Protein AF-A0A7L3ZBW4-F1 (afdb_monomer_lite)

Secondary structure (DSSP, 8-state):
-TTEEEEEEEES-GGGHHHHHHHHHHH--SSPPEEEEEE----TT--EEEEEEE------SS------EEEE---S--SSSPPPSSS-BSEEEETTEEEE-----B-TTT-PBPSSHHHHHHHHHHHHHHHHHHHH-TT--GGG--------SSGGGHHHHHHHHHHHHHHHT--

Structure (mmCIF, N/CA/C/O backbone):
data_AF-A0A7L3ZBW4-F1
#
_entry.id   AF-A0A7L3ZBW4-F1
#
loop_
_atom_site.group_PDB
_atom_site.id
_atom_site.type_symbol
_atom_site.label_atom_id
_atom_site.label_alt_id
_atom_site.label_comp_id
_atom_site.label_asym_id
_atom_site.label_entity_id
_atom_site.label_seq_id
_atom_site.pdbx_PDB_ins_code
_atom_site.Cartn_x
_atom_site.Cartn_y
_atom_site.Cartn_z
_atom_site.occupancy
_atom_site.B_iso_or_equiv
_atom_site.auth_seq_id
_atom_site.auth_comp_id
_atom_site.auth_asym_id
_atom_site.auth_atom_id
_atom_site.pdbx_PDB_model_num
ATOM 1 N N . LEU A 1 1 ? -21.618 0.910 3.150 1.00 76.19 1 LEU A N 1
ATOM 2 C CA . LEU A 1 1 ? -20.148 0.947 2.962 1.00 76.19 1 LEU A CA 1
ATOM 3 C C . LEU A 1 1 ? -19.359 1.406 4.202 1.00 76.19 1 LEU A C 1
ATOM 5 O O . LEU A 1 1 ? -18.152 1.221 4.219 1.00 76.19 1 LEU A O 1
ATOM 9 N N . LYS A 1 2 ? -19.997 1.932 5.264 1.00 81.94 2 LYS A N 1
ATOM 10 C CA . LYS A 1 2 ? -19.304 2.454 6.467 1.00 81.94 2 LYS A CA 1
ATOM 11 C C . LYS A 1 2 ? -18.463 1.421 7.232 1.00 81.94 2 LYS A C 1
ATOM 13 O O . LYS A 1 2 ? -17.442 1.773 7.822 1.00 81.94 2 LYS A O 1
ATOM 18 N N . ASP A 1 3 ? -18.886 0.162 7.170 1.00 89.19 3 ASP A N 1
ATOM 19 C CA . ASP A 1 3 ? -18.230 -0.977 7.818 1.00 89.19 3 ASP A CA 1
ATOM 20 C C . ASP A 1 3 ? -16.993 -1.476 7.055 1.00 89.19 3 ASP A C 1
ATOM 22 O O . ASP A 1 3 ? -16.283 -2.345 7.547 1.00 89.19 3 ASP A O 1
ATOM 26 N N . ILE A 1 4 ? -16.716 -0.960 5.852 1.00 93.00 4 ILE A N 1
ATOM 27 C CA . ILE A 1 4 ? -15.522 -1.341 5.093 1.00 93.00 4 ILE A CA 1
ATOM 28 C C . ILE A 1 4 ? -14.302 -0.649 5.708 1.00 93.00 4 ILE A C 1
ATOM 30 O O . ILE A 1 4 ? -14.324 0.557 5.981 1.00 93.00 4 ILE A O 1
ATOM 34 N N . ILE A 1 5 ? -13.240 -1.425 5.930 1.00 94.38 5 ILE A N 1
ATOM 35 C CA . ILE A 1 5 ? -12.013 -0.979 6.614 1.00 94.38 5 ILE A CA 1
ATOM 36 C C . ILE A 1 5 ? -10.782 -1.043 5.710 1.00 94.38 5 ILE A C 1
ATOM 38 O O . ILE A 1 5 ? -9.890 -0.211 5.844 1.00 94.38 5 ILE A O 1
ATOM 42 N N . LEU A 1 6 ? -10.747 -1.983 4.763 1.00 96.19 6 LEU A N 1
ATOM 43 C CA . LEU A 1 6 ? -9.670 -2.140 3.792 1.00 96.19 6 LEU A CA 1
ATOM 44 C C . LEU A 1 6 ? -10.263 -2.527 2.441 1.00 96.19 6 LEU A C 1
ATOM 46 O O . LEU A 1 6 ? -11.165 -3.360 2.382 1.00 96.19 6 LEU A O 1
ATOM 50 N N . VAL A 1 7 ? -9.746 -1.938 1.371 1.00 97.00 7 VAL A N 1
ATOM 51 C CA . VAL A 1 7 ? -10.110 -2.252 -0.011 1.00 97.00 7 VAL A CA 1
ATOM 52 C C . VAL A 1 7 ? -8.840 -2.463 -0.823 1.00 97.00 7 VAL A C 1
ATOM 54 O O . VAL A 1 7 ? -7.957 -1.601 -0.811 1.00 97.00 7 VAL A O 1
ATOM 57 N N . HIS A 1 8 ? -8.766 -3.561 -1.572 1.00 97.19 8 HIS A N 1
ATOM 58 C CA . HIS A 1 8 ? -7.769 -3.726 -2.624 1.00 97.19 8 HIS A CA 1
ATOM 59 C C . HIS A 1 8 ? -8.423 -3.504 -3.982 1.00 97.19 8 HIS A C 1
ATOM 61 O O . HIS A 1 8 ? -9.409 -4.150 -4.329 1.00 97.19 8 HIS A O 1
ATOM 67 N N . LEU A 1 9 ? -7.864 -2.571 -4.747 1.00 96.88 9 LEU A N 1
ATOM 68 C CA . LEU A 1 9 ? -8.237 -2.279 -6.121 1.00 96.88 9 LEU A CA 1
ATOM 69 C C . LEU A 1 9 ? -7.140 -2.794 -7.042 1.00 96.88 9 LEU A C 1
ATOM 71 O O . LEU A 1 9 ? -6.014 -2.289 -7.021 1.00 96.88 9 LEU A O 1
ATOM 75 N N . TYR A 1 10 ? -7.490 -3.767 -7.870 1.00 97.19 10 TYR A N 1
ATOM 76 C CA . TYR A 1 10 ? -6.628 -4.306 -8.907 1.00 97.19 10 TYR A CA 1
ATOM 77 C C . TYR A 1 10 ? -7.146 -3.843 -10.259 1.00 97.19 10 TYR A C 1
ATOM 79 O O . TYR A 1 10 ? -8.296 -4.100 -10.610 1.00 97.19 10 TYR A O 1
ATOM 87 N N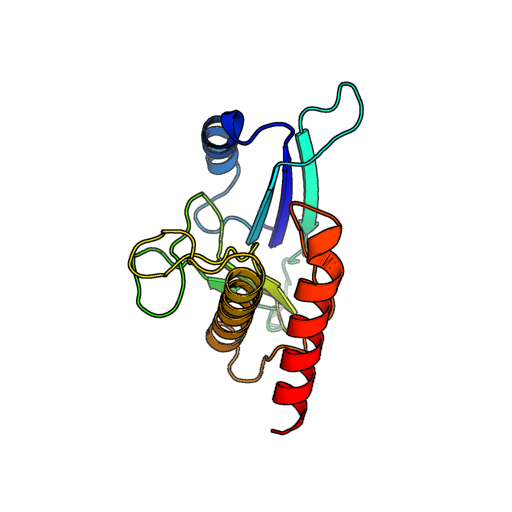 . MET A 1 11 ? -6.309 -3.161 -11.030 1.00 96.19 11 MET A N 1
ATOM 88 C CA . MET A 1 11 ? -6.688 -2.645 -12.345 1.00 96.19 11 MET A CA 1
ATOM 89 C C . MET A 1 11 ? -5.701 -3.076 -13.415 1.00 96.19 11 MET A C 1
ATOM 91 O O . MET A 1 11 ? -4.522 -3.292 -13.144 1.00 96.19 11 MET A O 1
ATOM 95 N N . LYS A 1 12 ? -6.188 -3.178 -14.649 1.00 95.38 12 LYS A N 1
ATOM 96 C CA . LYS A 1 12 ? -5.346 -3.515 -15.797 1.00 95.38 12 LYS A CA 1
ATOM 97 C C . LYS A 1 12 ? -4.452 -2.352 -16.238 1.00 95.38 12 LYS A C 1
ATOM 99 O O . LYS A 1 12 ? -3.407 -2.594 -16.832 1.00 95.38 12 LYS A O 1
ATOM 104 N N . SER A 1 13 ? -4.857 -1.104 -15.975 1.00 95.62 13 SER A N 1
ATOM 105 C CA . SER A 1 13 ? -4.060 0.083 -16.293 1.00 95.62 13 SER A CA 1
ATOM 106 C C . SER A 1 13 ? -4.264 1.231 -15.298 1.00 95.62 13 SER A C 1
ATOM 108 O O . SER A 1 13 ? -5.388 1.665 -15.065 1.00 95.62 13 SER A O 1
ATOM 110 N N . MET A 1 14 ? -3.171 1.814 -14.800 1.00 94.44 14 MET A N 1
ATOM 111 C CA . MET A 1 14 ? -3.138 3.044 -13.998 1.00 94.44 14 MET A CA 1
ATOM 112 C C . MET A 1 14 ? -3.625 4.270 -14.774 1.00 94.44 14 MET A C 1
ATOM 114 O O . MET A 1 14 ? -3.851 5.317 -14.170 1.00 94.44 14 MET A O 1
ATOM 118 N N . LYS A 1 15 ? -3.821 4.176 -16.096 1.00 95.88 15 LYS A N 1
ATOM 119 C CA . LYS A 1 15 ? -4.476 5.238 -16.876 1.00 95.88 15 LYS A CA 1
ATOM 120 C C . LYS A 1 15 ? -5.893 5.517 -16.372 1.00 95.88 15 LYS A C 1
ATOM 122 O O . LYS A 1 15 ? -6.331 6.664 -16.401 1.00 95.88 15 LYS A O 1
ATOM 127 N N . ASP A 1 16 ? -6.558 4.497 -15.834 1.00 95.06 16 ASP A N 1
ATOM 128 C CA . ASP A 1 16 ? -7.920 4.600 -15.314 1.00 95.06 16 ASP A CA 1
ATOM 129 C C . ASP A 1 16 ? -7.965 5.111 -13.864 1.00 95.06 16 ASP A C 1
ATOM 131 O O . ASP A 1 16 ? -9.045 5.354 -13.328 1.00 95.06 16 ASP A O 1
ATOM 135 N N . PHE A 1 17 ? -6.811 5.341 -13.220 1.00 94.12 17 PHE A N 1
ATOM 136 C CA . PHE A 1 17 ? -6.714 5.724 -11.806 1.00 94.12 17 PHE A CA 1
ATOM 137 C C . PHE A 1 17 ? -7.565 6.951 -11.452 1.00 94.12 17 PHE A C 1
ATOM 139 O O . PHE A 1 17 ? -8.276 6.952 -10.447 1.00 94.12 17 PHE A O 1
ATOM 146 N N . ASN A 1 18 ? -7.530 7.990 -12.291 1.00 95.12 18 ASN A N 1
ATOM 147 C CA . ASN A 1 18 ? -8.288 9.220 -12.047 1.00 95.12 18 ASN A CA 1
ATOM 148 C C . ASN A 1 18 ? -9.801 9.010 -12.197 1.00 95.12 18 ASN A C 1
ATOM 150 O O . ASN A 1 18 ? -10.567 9.545 -11.399 1.00 95.12 18 ASN A O 1
ATOM 154 N N . VAL A 1 19 ? -10.220 8.207 -13.180 1.00 95.50 19 VAL A N 1
ATOM 155 C CA . VAL A 1 19 ? -11.635 7.875 -13.418 1.00 95.50 19 VAL A CA 1
ATOM 156 C C . VAL A 1 19 ? -12.173 6.997 -12.289 1.00 95.50 19 VAL A C 1
ATOM 158 O O . VAL A 1 19 ? -13.267 7.220 -11.784 1.00 95.50 19 VAL A O 1
ATOM 161 N N . ILE A 1 20 ? -11.381 6.031 -11.826 1.00 94.25 20 ILE A N 1
ATOM 162 C CA . ILE A 1 20 ? -11.753 5.189 -10.688 1.00 94.25 20 ILE A CA 1
ATOM 163 C C . ILE A 1 20 ? -11.877 6.043 -9.426 1.00 94.25 20 ILE A C 1
ATOM 165 O O . ILE A 1 20 ? -12.847 5.895 -8.692 1.00 94.25 20 ILE A O 1
ATOM 169 N N . ASN A 1 21 ? -10.948 6.971 -9.178 1.00 94.25 21 ASN A N 1
ATOM 170 C CA . ASN A 1 21 ? -11.019 7.853 -8.012 1.00 94.25 21 ASN A CA 1
ATOM 171 C C . ASN A 1 21 ? -12.245 8.778 -8.032 1.00 94.25 21 ASN A C 1
ATOM 173 O O . ASN A 1 21 ? -12.796 9.042 -6.962 1.00 94.25 21 ASN A O 1
ATOM 177 N N . SER A 1 22 ? -12.673 9.263 -9.205 1.00 94.62 22 SER A N 1
ATOM 178 C CA . SER A 1 22 ? -13.841 10.148 -9.302 1.00 94.62 22 SER A CA 1
ATOM 179 C C . SER A 1 22 ? -15.151 9.433 -8.983 1.00 94.62 22 SER A C 1
ATOM 181 O O . SER A 1 22 ? -16.039 10.050 -8.408 1.00 94.62 22 SER A O 1
ATOM 183 N N . VAL A 1 23 ? -15.255 8.139 -9.294 1.00 93.75 23 VAL A N 1
ATOM 184 C CA . VAL A 1 23 ? -16.386 7.298 -8.869 1.00 93.75 23 VAL A CA 1
ATOM 185 C C . VAL A 1 23 ? -16.219 6.875 -7.411 1.00 93.75 23 VAL A C 1
ATOM 187 O O . VAL A 1 23 ? -17.151 6.930 -6.626 1.00 93.75 23 VAL A O 1
ATOM 190 N N . TYR A 1 24 ? -15.011 6.502 -6.996 1.00 93.12 24 TYR A N 1
ATOM 191 C CA . TYR A 1 24 ? -14.763 6.011 -5.642 1.00 93.12 24 TYR A CA 1
ATOM 192 C C . TYR A 1 24 ? -15.163 7.026 -4.563 1.00 93.12 24 TYR A C 1
ATOM 194 O O . TYR A 1 24 ? -15.730 6.654 -3.540 1.00 93.12 24 TYR A O 1
ATOM 202 N N . VAL A 1 25 ? -14.897 8.317 -4.784 1.00 92.00 25 VAL A N 1
ATOM 203 C CA . VAL A 1 25 ? -15.235 9.371 -3.814 1.00 92.00 25 VAL A CA 1
ATOM 204 C C . VAL A 1 25 ? -16.745 9.606 -3.671 1.00 92.00 25 VAL A C 1
ATOM 206 O O . VAL A 1 25 ? -17.160 10.171 -2.666 1.00 92.00 25 VAL A O 1
ATOM 209 N N . THR A 1 26 ? -17.583 9.167 -4.620 1.00 93.31 26 THR A N 1
ATOM 210 C CA . THR A 1 26 ? -19.049 9.298 -4.488 1.00 93.31 26 THR A CA 1
ATOM 211 C C . THR A 1 26 ? -19.648 8.260 -3.548 1.00 93.31 26 THR A C 1
ATOM 213 O O . THR A 1 26 ? -20.745 8.460 -3.033 1.00 93.31 26 THR A O 1
ATOM 216 N N . GLU A 1 27 ? -18.926 7.166 -3.304 1.00 90.81 27 GLU A N 1
ATOM 217 C CA . GLU A 1 27 ? -19.402 6.022 -2.523 1.00 90.81 27 GLU A CA 1
ATOM 218 C C . GLU A 1 27 ? -19.049 6.110 -1.030 1.00 90.81 27 GLU A C 1
ATOM 220 O O . GLU A 1 27 ? -19.700 5.485 -0.187 1.00 90.81 27 GLU A O 1
ATOM 225 N N . PHE A 1 28 ? -18.012 6.877 -0.683 1.00 89.25 28 PHE A N 1
ATOM 226 C CA . PHE A 1 28 ? -17.502 6.992 0.683 1.00 89.25 28 PHE A CA 1
ATOM 227 C C . PHE A 1 28 ? -17.647 8.412 1.230 1.00 89.25 28 PHE A C 1
ATOM 229 O O . PHE A 1 28 ? -17.618 9.394 0.495 1.00 89.25 28 PHE A O 1
ATOM 236 N N . ASP A 1 29 ? -17.810 8.509 2.548 1.00 85.31 29 ASP A N 1
ATOM 237 C CA . ASP A 1 29 ? -17.855 9.783 3.260 1.00 85.31 29 ASP A CA 1
ATOM 238 C C . ASP A 1 29 ? -16.433 10.317 3.542 1.00 85.31 29 ASP A C 1
ATOM 240 O O . ASP A 1 29 ? -15.460 9.949 2.883 1.00 85.31 29 ASP A O 1
ATOM 244 N N . LEU A 1 30 ? -16.303 11.204 4.532 1.00 85.25 30 LEU A N 1
ATOM 245 C CA . LEU A 1 30 ? -15.025 11.786 4.960 1.00 85.25 30 LEU A CA 1
ATOM 246 C C . LEU A 1 30 ? -14.018 10.747 5.493 1.00 85.25 30 LEU A C 1
ATOM 248 O O . LEU A 1 30 ? -12.842 11.076 5.657 1.00 85.25 30 LEU A O 1
ATOM 252 N N . CYS A 1 31 ? -14.460 9.516 5.766 1.00 89.56 31 CYS A N 1
ATOM 253 C CA . CYS A 1 31 ? -13.663 8.436 6.339 1.00 89.56 31 CYS A CA 1
ATOM 254 C C . CYS A 1 31 ? -13.685 7.185 5.434 1.00 89.56 31 CYS A C 1
ATOM 256 O O . CYS A 1 31 ? -14.189 6.131 5.853 1.00 89.56 31 CYS A O 1
ATOM 258 N N . PRO A 1 32 ? -13.145 7.272 4.198 1.00 94.38 32 PRO A N 1
ATOM 259 C CA . PRO A 1 32 ? -13.044 6.125 3.296 1.00 94.38 32 PRO A CA 1
ATOM 260 C C . PRO A 1 32 ? -12.188 5.008 3.915 1.00 94.38 32 PRO A C 1
ATOM 262 O O . PRO A 1 32 ? -11.424 5.254 4.840 1.00 94.38 32 PRO A O 1
ATOM 265 N N . PRO A 1 33 ? -12.271 3.759 3.434 1.00 95.44 33 PRO A N 1
ATOM 266 C CA . PRO A 1 33 ? -11.445 2.684 3.963 1.00 95.44 33 PRO A CA 1
ATOM 267 C C . PRO A 1 33 ? -9.955 2.906 3.667 1.00 95.44 33 PRO A C 1
ATOM 269 O O . PRO A 1 33 ? -9.578 3.670 2.766 1.00 95.44 33 PRO A O 1
ATOM 272 N N . ALA A 1 34 ? -9.096 2.179 4.389 1.00 96.75 34 ALA A N 1
ATOM 273 C CA . ALA A 1 34 ? -7.721 2.004 3.954 1.00 96.75 34 ALA A CA 1
ATOM 274 C C . ALA A 1 34 ? -7.707 1.351 2.569 1.00 96.75 34 ALA A C 1
ATOM 276 O O . ALA A 1 34 ? -8.575 0.538 2.245 1.00 96.75 34 ALA A O 1
ATOM 277 N N . ARG A 1 35 ? -6.748 1.727 1.722 1.00 96.69 35 ARG A N 1
ATOM 278 C CA . ARG A 1 35 ? -6.771 1.314 0.317 1.00 96.69 35 ARG A CA 1
ATOM 279 C C . ARG A 1 35 ? -5.418 0.857 -0.183 1.00 96.69 35 ARG A C 1
ATOM 281 O O . ARG A 1 35 ? -4.400 1.516 0.021 1.00 96.69 35 ARG A O 1
ATOM 288 N N . VAL A 1 36 ? -5.432 -0.238 -0.923 1.00 97.00 36 VAL A N 1
ATOM 289 C CA . VAL A 1 36 ? -4.321 -0.702 -1.746 1.00 97.00 36 VAL A CA 1
ATOM 290 C C . VAL A 1 36 ? -4.781 -0.617 -3.195 1.00 97.00 36 VAL A C 1
ATOM 292 O O . VAL A 1 36 ? -5.862 -1.081 -3.527 1.00 97.00 36 VAL A O 1
ATOM 295 N N . CYS A 1 37 ? -3.997 0.022 -4.053 1.00 96.44 37 CYS A N 1
ATOM 296 C CA . CYS A 1 37 ? -4.348 0.244 -5.451 1.00 96.44 37 CYS A CA 1
ATOM 297 C C . CYS A 1 37 ? -3.160 -0.175 -6.311 1.00 96.44 37 CYS A C 1
ATOM 299 O O . CYS A 1 37 ? -2.088 0.416 -6.186 1.00 96.44 37 CYS A O 1
ATOM 301 N N . VAL A 1 38 ? -3.333 -1.215 -7.125 1.00 96.50 38 VAL A N 1
ATOM 302 C CA . VAL A 1 38 ? -2.238 -1.870 -7.849 1.00 96.50 38 VAL A CA 1
ATOM 303 C C . VAL A 1 38 ? -2.654 -2.132 -9.291 1.00 96.50 38 VAL A C 1
ATOM 305 O O . VAL A 1 38 ? -3.687 -2.749 -9.553 1.00 96.50 38 VAL A O 1
ATOM 308 N N . GLU A 1 39 ? -1.825 -1.690 -10.233 1.00 96.56 39 GLU A N 1
ATOM 309 C CA . GLU A 1 39 ? -1.888 -2.189 -11.603 1.00 96.56 39 GLU A CA 1
ATOM 310 C C . GLU A 1 39 ? -1.248 -3.575 -11.667 1.00 96.56 39 GLU A C 1
ATOM 312 O O . GLU A 1 39 ? -0.135 -3.775 -11.179 1.00 96.56 39 GLU A O 1
ATOM 317 N N . THR A 1 40 ? -1.963 -4.546 -12.232 1.00 94.88 40 THR A N 1
ATOM 318 C CA . THR A 1 40 ? -1.498 -5.932 -12.316 1.00 94.88 40 THR A CA 1
ATOM 319 C C . THR A 1 40 ? -2.048 -6.633 -13.552 1.00 94.88 40 THR A C 1
ATOM 321 O O . THR A 1 40 ? -3.017 -6.195 -14.176 1.00 94.88 40 THR A O 1
ATOM 324 N N . LEU A 1 41 ? -1.433 -7.764 -13.890 1.00 92.94 41 LEU A N 1
ATOM 325 C CA . LEU A 1 41 ? -1.965 -8.682 -14.885 1.00 92.94 41 LEU A CA 1
ATOM 326 C C . LEU A 1 41 ? -3.232 -9.339 -14.326 1.00 92.94 41 LEU A C 1
ATOM 328 O O . LEU A 1 41 ? -3.206 -9.972 -13.270 1.00 92.94 41 LEU A O 1
ATOM 332 N N . LEU A 1 42 ? -4.337 -9.171 -15.048 1.00 94.62 42 LEU A N 1
ATOM 333 C CA . LEU A 1 42 ? -5.635 -9.775 -14.757 1.00 94.62 42 LEU A CA 1
ATOM 334 C C . LEU A 1 42 ? -5.997 -10.770 -15.874 1.00 94.62 42 LEU A C 1
ATOM 336 O O . LEU A 1 42 ? -5.488 -10.616 -16.990 1.00 94.62 42 LEU A O 1
ATOM 340 N N . PRO A 1 43 ? -6.855 -11.774 -15.600 1.00 95.44 43 PRO A N 1
ATOM 341 C CA . PRO A 1 43 ? -7.310 -12.726 -16.612 1.00 95.44 43 PRO A CA 1
ATOM 342 C C . PRO A 1 43 ? -7.914 -12.049 -17.848 1.00 95.44 43 PRO A C 1
ATOM 344 O O . PRO A 1 43 ? -8.362 -10.900 -17.797 1.00 95.44 43 PRO A O 1
ATOM 347 N N . ASP A 1 44 ? -7.966 -12.779 -18.961 1.00 94.50 44 ASP A N 1
ATOM 348 C CA . ASP A 1 44 ? -8.525 -12.254 -20.205 1.00 94.50 44 ASP A CA 1
ATOM 349 C C . ASP A 1 44 ? -9.967 -11.761 -20.017 1.00 94.50 44 ASP A C 1
ATOM 351 O O . ASP A 1 44 ? -10.798 -12.400 -19.375 1.00 94.50 44 ASP A O 1
ATOM 355 N N . GLY A 1 45 ? -10.247 -10.570 -20.553 1.00 93.50 45 GLY A N 1
ATOM 356 C CA . GLY A 1 45 ? -11.528 -9.878 -20.388 1.00 93.50 45 GLY A CA 1
ATOM 357 C C . GLY A 1 45 ? -11.728 -9.165 -19.042 1.00 93.50 45 GLY A C 1
ATOM 358 O O . GLY A 1 45 ? -12.626 -8.332 -18.942 1.00 93.50 45 GLY A O 1
ATOM 359 N N . VAL A 1 46 ? -10.887 -9.403 -18.029 1.00 96.00 46 VAL A N 1
ATOM 360 C CA . VAL A 1 46 ? -10.988 -8.733 -16.722 1.00 96.00 46 VAL A CA 1
ATOM 361 C C . VAL A 1 46 ? -10.186 -7.429 -16.741 1.00 96.00 46 VAL A C 1
ATOM 363 O O . VAL A 1 46 ? -8.970 -7.422 -16.933 1.00 96.00 46 VAL A O 1
ATOM 366 N N . LEU A 1 47 ? -10.877 -6.303 -16.553 1.00 94.94 47 LEU A N 1
ATOM 367 C CA . LEU A 1 47 ? -10.264 -4.965 -16.528 1.00 94.94 47 LEU A CA 1
ATOM 368 C C . LEU A 1 47 ? -9.998 -4.457 -15.107 1.00 94.94 47 LEU A C 1
ATOM 370 O O . LEU A 1 47 ? -9.090 -3.654 -14.888 1.00 94.94 47 LEU A O 1
ATOM 374 N N . PHE A 1 48 ? -10.795 -4.928 -14.153 1.00 95.06 48 PHE A N 1
ATOM 375 C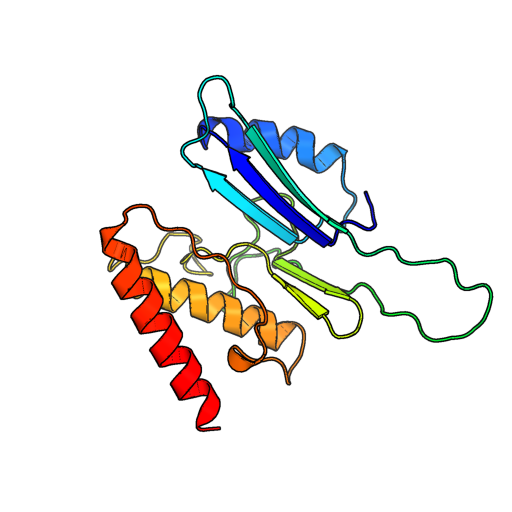 CA . PHE A 1 48 ? -10.807 -4.450 -12.782 1.00 95.06 48 PHE A CA 1
ATOM 376 C C . PHE A 1 48 ? -11.269 -5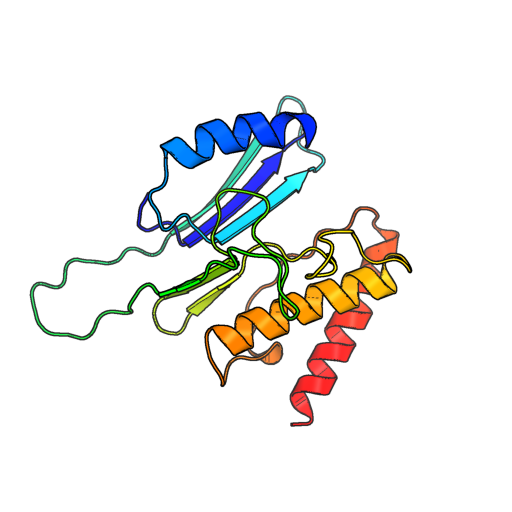.568 -11.848 1.00 95.06 48 PHE A C 1
ATOM 378 O O . PHE A 1 48 ? -12.179 -6.327 -12.183 1.00 95.06 48 PHE A O 1
ATOM 385 N N . CYS A 1 49 ? -10.644 -5.663 -10.682 1.00 96.25 49 CYS A N 1
ATOM 386 C CA . CYS A 1 49 ? -11.001 -6.587 -9.618 1.00 96.25 49 CYS A CA 1
ATOM 387 C C . CYS A 1 49 ? -10.913 -5.853 -8.277 1.00 96.25 49 CYS A C 1
ATOM 389 O O . CYS A 1 49 ? -10.037 -5.010 -8.075 1.00 96.25 49 CYS A O 1
ATOM 391 N N . ILE A 1 50 ? -11.836 -6.164 -7.373 1.00 95.50 50 ILE A N 1
ATOM 392 C CA . ILE A 1 50 ? -11.923 -5.558 -6.051 1.00 95.50 50 ILE A CA 1
ATOM 393 C C . ILE A 1 50 ? -12.093 -6.646 -5.000 1.00 95.50 50 ILE A C 1
ATOM 395 O O . ILE A 1 50 ? -12.914 -7.550 -5.157 1.00 95.50 50 ILE A O 1
ATOM 399 N N . ASP A 1 51 ? -11.350 -6.518 -3.910 1.00 95.19 51 ASP A N 1
ATOM 400 C CA . ASP A 1 51 ? -11.663 -7.192 -2.658 1.00 95.19 51 ASP A CA 1
ATOM 401 C C . ASP A 1 51 ? -11.777 -6.165 -1.532 1.00 95.19 51 ASP A C 1
ATOM 403 O O . ASP A 1 51 ? -11.336 -5.014 -1.649 1.00 95.19 51 ASP A O 1
ATOM 407 N N . CYS A 1 52 ? -12.424 -6.566 -0.442 1.00 95.25 52 CYS A N 1
ATOM 408 C CA . CYS A 1 52 ? -12.508 -5.723 0.733 1.00 95.25 52 CYS A CA 1
ATOM 409 C C . CYS A 1 52 ? -12.596 -6.538 2.018 1.00 95.25 52 CYS A C 1
ATOM 411 O O . CYS A 1 52 ? -13.072 -7.674 2.035 1.00 95.25 52 CYS A O 1
ATOM 413 N N . PHE A 1 53 ? -12.183 -5.902 3.107 1.00 94.06 53 PHE A N 1
ATOM 414 C CA . PHE A 1 53 ? -12.478 -6.334 4.461 1.00 94.06 53 PHE A CA 1
ATOM 415 C C . PHE A 1 53 ? -13.523 -5.401 5.057 1.00 94.06 53 PHE A C 1
ATOM 417 O O . PHE A 1 53 ? -13.418 -4.174 4.957 1.00 94.06 53 PHE A O 1
ATOM 424 N N . ALA A 1 54 ? -14.522 -5.997 5.699 1.00 92.56 54 ALA A N 1
ATOM 425 C CA . ALA A 1 54 ? -15.551 -5.279 6.425 1.00 92.56 54 ALA A CA 1
ATOM 426 C C . ALA A 1 54 ? -15.590 -5.751 7.877 1.00 92.56 54 ALA A C 1
ATOM 428 O O . ALA A 1 54 ? -15.502 -6.945 8.158 1.00 92.56 54 ALA A O 1
ATOM 429 N N . HIS A 1 55 ? -15.756 -4.802 8.789 1.00 88.31 55 HIS A N 1
ATOM 430 C CA . HIS A 1 55 ? -15.971 -5.046 10.202 1.00 88.31 55 HIS A CA 1
ATOM 431 C C . HIS A 1 55 ? -17.321 -4.450 10.586 1.00 88.31 55 HIS A C 1
ATOM 433 O O . HIS A 1 55 ? -17.500 -3.235 10.569 1.00 88.31 55 HIS A O 1
ATOM 439 N N . LYS A 1 56 ? -18.293 -5.303 10.915 1.00 83.31 56 LYS A N 1
ATOM 440 C CA . LYS A 1 56 ? -19.629 -4.843 11.293 1.00 83.31 56 LYS A CA 1
ATOM 441 C C . LYS A 1 56 ? -19.602 -4.262 12.702 1.00 83.31 56 LYS A C 1
ATOM 443 O O . LYS A 1 56 ? -19.308 -4.974 13.658 1.00 83.31 56 LYS A O 1
ATOM 448 N N . TYR A 1 57 ? -20.010 -3.007 12.842 1.00 69.62 57 TYR A N 1
ATOM 449 C CA . TYR A 1 57 ? -20.235 -2.385 14.145 1.00 69.62 57 TYR A CA 1
ATOM 450 C C . TYR A 1 57 ? -21.728 -2.467 14.476 1.00 69.62 57 TYR A C 1
ATOM 452 O O . TYR A 1 57 ? -22.559 -1.823 13.837 1.00 69.62 57 TYR A O 1
ATOM 460 N N . GLY A 1 58 ? -22.107 -3.306 15.440 1.00 57.91 58 GLY A N 1
ATOM 461 C CA . GLY A 1 58 ? -23.510 -3.435 15.854 1.00 57.91 58 GLY A CA 1
ATOM 462 C C . GLY A 1 58 ? -23.958 -2.246 16.699 1.00 57.91 58 GLY A C 1
ATOM 463 O O . GLY A 1 58 ? -23.167 -1.769 17.498 1.00 57.91 58 GLY A O 1
ATOM 464 N N . ILE A 1 59 ? -25.214 -1.790 16.582 1.00 50.69 59 ILE A N 1
ATOM 465 C CA . ILE A 1 59 ? -25.792 -0.845 17.551 1.00 50.69 59 ILE A CA 1
ATOM 466 C C . ILE A 1 59 ? -26.047 -1.598 18.870 1.00 50.69 59 ILE A C 1
ATOM 468 O O . ILE A 1 59 ? -27.092 -2.221 19.024 1.00 50.69 59 ILE A O 1
ATOM 472 N N . ALA A 1 60 ? -25.090 -1.599 19.799 1.00 50.47 60 ALA A N 1
ATOM 473 C CA . ALA A 1 60 ? -25.332 -2.002 21.181 1.00 50.47 60 ALA A CA 1
ATOM 474 C C . ALA A 1 60 ? -26.427 -1.108 21.783 1.00 50.47 60 ALA A C 1
ATOM 476 O O . ALA A 1 60 ? -26.328 0.118 21.719 1.00 50.47 60 ALA A O 1
ATOM 477 N N . LYS A 1 61 ? -27.469 -1.752 22.314 1.00 52.97 61 LYS A N 1
ATOM 478 C CA . LYS A 1 61 ? -28.559 -1.129 23.071 1.00 52.97 61 LYS A CA 1
ATOM 479 C C . LYS A 1 61 ? -28.159 -0.762 24.507 1.00 52.97 61 LYS A C 1
ATOM 481 O O . LYS A 1 61 ? -28.967 -0.138 25.175 1.00 52.97 61 LYS A O 1
ATOM 486 N N . ASP A 1 62 ? -26.938 -1.089 24.936 1.00 52.44 62 ASP A N 1
ATOM 487 C CA . ASP A 1 62 ? -26.459 -0.904 26.307 1.00 52.44 62 ASP A CA 1
ATOM 488 C C . ASP A 1 62 ? -24.996 -0.415 26.337 1.00 52.44 62 ASP A C 1
ATOM 490 O O . ASP A 1 62 ? -24.220 -0.724 25.426 1.00 52.44 62 ASP A O 1
ATOM 494 N N . ASP A 1 63 ? -24.659 0.337 27.393 1.00 51.16 63 ASP A N 1
ATOM 495 C CA . ASP A 1 63 ? -23.419 1.083 27.715 1.00 51.16 63 ASP A CA 1
ATOM 496 C C . ASP A 1 63 ? -22.120 0.239 27.821 1.00 51.16 63 ASP A C 1
ATOM 498 O O . ASP A 1 63 ? -21.317 0.395 28.742 1.00 51.16 63 ASP A O 1
ATOM 502 N N . VAL A 1 64 ? -21.859 -0.665 26.876 1.00 53.31 64 VAL A N 1
ATOM 503 C CA . VAL A 1 64 ? -20.570 -1.368 26.780 1.00 53.31 64 VAL A CA 1
ATOM 504 C C . VAL A 1 64 ? -19.721 -0.724 25.686 1.00 53.31 64 VAL A C 1
ATOM 506 O O . VAL A 1 64 ? -20.137 -0.637 24.527 1.00 53.31 64 VAL A O 1
ATOM 509 N N . LEU A 1 65 ? -18.531 -0.266 26.093 1.00 50.75 65 LEU A N 1
ATOM 510 C CA . LEU A 1 65 ? -17.462 0.300 25.264 1.00 50.75 65 LEU A CA 1
ATOM 511 C C . LEU A 1 65 ? -17.355 -0.443 23.927 1.00 50.75 65 LEU A C 1
ATOM 513 O O . LEU A 1 65 ? -17.029 -1.629 23.892 1.00 50.75 65 LEU A O 1
ATOM 517 N N . ARG A 1 66 ? -17.640 0.253 22.823 1.00 62.25 66 ARG A N 1
ATOM 518 C CA . ARG A 1 66 ? -17.345 -0.273 21.491 1.00 62.25 66 ARG A CA 1
ATOM 519 C C . ARG A 1 66 ? -15.907 0.011 21.115 1.00 62.25 66 ARG A C 1
ATOM 521 O O . ARG A 1 66 ? -15.379 1.074 21.423 1.00 62.25 66 ARG A O 1
ATOM 528 N N . ASP A 1 67 ? -15.376 -0.905 20.320 1.00 65.31 67 ASP A N 1
ATOM 529 C CA . ASP A 1 67 ? -14.231 -0.692 19.450 1.00 65.31 67 ASP A CA 1
ATOM 530 C C . ASP A 1 67 ? -14.461 0.550 18.576 1.00 65.31 67 ASP A C 1
ATOM 532 O O . ASP A 1 67 ? -15.185 0.516 17.574 1.00 65.31 67 ASP A O 1
ATOM 536 N N . GLU A 1 68 ? -13.884 1.678 18.988 1.00 76.69 68 GLU A N 1
ATOM 537 C CA . GLU A 1 68 ? -13.925 2.927 18.237 1.00 76.69 68 GLU A CA 1
ATOM 538 C C . GLU A 1 68 ? -13.191 2.745 16.900 1.00 76.69 68 GLU A C 1
ATOM 540 O O . GLU A 1 68 ? -12.070 2.231 16.846 1.00 76.69 68 GLU A O 1
ATOM 545 N N . LYS A 1 69 ? -13.834 3.158 15.799 1.00 86.94 69 LYS A N 1
ATOM 546 C CA . LYS A 1 69 ? -13.196 3.209 14.480 1.00 86.94 69 LYS A CA 1
ATOM 547 C C . LYS A 1 69 ? -12.338 4.469 14.412 1.00 86.94 69 LYS A C 1
ATOM 549 O O . LYS A 1 69 ? -12.855 5.552 14.144 1.00 86.94 69 LYS A O 1
ATOM 554 N N . LEU A 1 70 ? -11.032 4.322 14.603 1.00 91.75 70 LEU A N 1
ATOM 555 C CA . LEU A 1 70 ? -10.081 5.420 14.445 1.00 91.75 70 LEU A CA 1
ATOM 556 C C . LEU A 1 70 ? -9.547 5.432 13.016 1.00 91.75 70 LEU A C 1
ATOM 558 O O . LEU A 1 70 ? -9.122 4.406 12.486 1.00 91.75 70 LEU A O 1
ATOM 562 N N . VAL A 1 71 ? -9.557 6.603 12.389 1.00 93.88 71 VAL A N 1
ATOM 563 C CA . VAL A 1 71 ? -9.189 6.782 10.982 1.00 93.88 71 VAL A CA 1
ATOM 564 C C . VAL A 1 71 ? -8.083 7.822 10.887 1.00 93.88 71 VAL A C 1
ATOM 566 O O . VAL A 1 71 ? -8.226 8.925 11.409 1.00 93.88 71 VAL A O 1
ATOM 569 N N . MET A 1 72 ? -6.988 7.490 10.201 1.00 94.44 72 MET A N 1
ATOM 570 C CA . MET A 1 72 ? -5.864 8.405 10.000 1.00 94.44 72 MET A CA 1
ATOM 571 C C . MET A 1 72 ? -5.717 8.808 8.537 1.00 94.44 72 MET A C 1
ATOM 573 O O . MET A 1 72 ? -5.646 7.965 7.640 1.00 94.44 72 MET A O 1
ATOM 577 N N . HIS A 1 73 ? -5.571 10.118 8.337 1.00 93.81 73 HIS A N 1
ATOM 578 C CA . HIS A 1 73 ? -5.261 10.744 7.060 1.00 93.81 73 HIS A CA 1
ATOM 579 C C . HIS A 1 73 ? -3.982 11.573 7.174 1.00 93.81 73 HIS A C 1
ATOM 581 O O . HIS A 1 73 ? -3.884 12.453 8.029 1.00 93.81 73 HIS A O 1
ATOM 587 N N . VAL A 1 74 ? -3.025 11.353 6.275 1.00 92.25 74 VAL A N 1
ATOM 588 C CA . VAL A 1 74 ? -1.892 12.268 6.079 1.00 92.25 74 VAL A CA 1
ATOM 589 C C . VAL A 1 74 ? -2.280 13.231 4.963 1.00 92.25 74 VAL A C 1
ATOM 591 O O . VAL A 1 74 ? -2.222 12.892 3.781 1.00 92.25 74 VAL A O 1
ATOM 594 N N . GLN A 1 75 ? -2.763 14.412 5.351 1.00 87.38 75 GLN A N 1
ATOM 595 C CA . GLN A 1 75 ? -3.434 15.349 4.439 1.00 87.38 75 GLN A CA 1
ATOM 596 C C . GLN A 1 75 ? -2.494 16.351 3.755 1.00 87.38 75 GLN A C 1
ATOM 598 O O . GLN A 1 75 ? -2.899 17.010 2.802 1.00 87.38 75 GLN A O 1
ATOM 603 N N . SER A 1 76 ? -1.252 16.487 4.220 1.00 89.81 76 SER A N 1
ATOM 604 C CA . SER A 1 76 ? -0.306 17.477 3.703 1.00 89.81 76 SER A CA 1
ATOM 605 C C . SER A 1 76 ? 1.118 16.934 3.606 1.00 89.81 76 SER A C 1
ATOM 607 O O . SER A 1 76 ? 1.461 15.903 4.191 1.00 89.81 76 SER A O 1
ATOM 609 N N . ILE A 1 77 ? 1.947 17.648 2.837 1.00 89.12 77 ILE A N 1
ATOM 610 C CA . ILE A 1 77 ? 3.385 17.396 2.733 1.00 89.12 77 ILE A CA 1
ATOM 611 C C . ILE A 1 77 ? 3.992 17.431 4.138 1.00 89.12 77 ILE A C 1
ATOM 613 O O . ILE A 1 77 ? 3.779 18.374 4.900 1.00 89.12 77 ILE A O 1
ATOM 617 N N . SER A 1 78 ? 4.756 16.396 4.478 1.00 89.88 78 SER A N 1
ATOM 618 C CA . SER A 1 78 ? 5.308 16.219 5.819 1.00 89.88 78 SER A CA 1
ATOM 619 C C . SER A 1 78 ? 6.749 15.710 5.771 1.00 89.88 78 SER A C 1
ATOM 621 O O . SER A 1 78 ? 7.286 15.403 4.709 1.00 89.88 78 SER A O 1
ATOM 623 N N . HIS A 1 79 ? 7.389 15.602 6.936 1.00 90.25 79 HIS A N 1
ATOM 624 C CA . HIS A 1 79 ? 8.724 15.005 7.074 1.00 90.25 79 HIS A CA 1
ATOM 625 C C . HIS A 1 79 ? 8.674 13.511 7.430 1.00 90.25 79 HIS A C 1
ATOM 627 O O . HIS A 1 79 ? 9.700 12.829 7.409 1.00 90.25 79 HIS A O 1
ATOM 633 N N . TRP A 1 80 ? 7.493 12.995 7.783 1.00 88.31 80 TRP A N 1
ATOM 634 C CA . TRP A 1 80 ? 7.354 11.694 8.432 1.00 88.31 80 TRP A CA 1
ATOM 635 C C . TRP A 1 80 ? 6.639 10.670 7.542 1.00 88.31 80 TRP A C 1
ATOM 637 O O . TRP A 1 80 ? 7.149 9.563 7.404 1.00 88.31 80 TRP A O 1
ATOM 647 N N . ALA A 1 81 ? 5.548 11.016 6.857 1.00 93.44 81 ALA A N 1
ATOM 648 C CA . ALA A 1 81 ? 4.827 10.097 5.969 1.00 93.44 81 ALA A CA 1
ATOM 649 C C . ALA A 1 81 ? 4.329 10.784 4.687 1.00 93.44 81 ALA A C 1
ATOM 651 O O . ALA A 1 81 ? 4.066 11.991 4.699 1.00 93.44 81 ALA A O 1
ATOM 652 N N . PRO A 1 82 ? 4.206 10.037 3.576 1.00 94.25 82 PRO A N 1
ATOM 653 C CA . PRO A 1 82 ? 3.669 10.575 2.336 1.00 94.25 82 PRO A CA 1
ATOM 654 C C . PRO A 1 82 ? 2.182 10.916 2.480 1.00 94.25 82 PRO A C 1
ATOM 656 O O . PRO A 1 82 ? 1.410 10.173 3.094 1.00 94.25 82 PRO A O 1
ATOM 659 N N . ALA A 1 83 ? 1.789 12.037 1.879 1.00 93.75 83 ALA A N 1
ATOM 660 C CA . ALA A 1 83 ? 0.394 12.450 1.816 1.00 93.75 83 ALA A CA 1
ATOM 661 C C . ALA A 1 83 ? -0.442 11.484 0.957 1.00 93.75 83 ALA A C 1
ATOM 663 O O . ALA A 1 83 ? 0.082 10.812 0.064 1.00 93.75 83 ALA A O 1
ATOM 664 N N . SER A 1 84 ? -1.753 11.419 1.201 1.00 91.62 84 SER A N 1
ATOM 665 C CA . SER A 1 84 ? -2.658 10.633 0.349 1.00 91.62 84 SER A CA 1
ATOM 666 C C . SER A 1 84 ? -2.680 11.190 -1.074 1.00 91.62 84 SER A C 1
ATOM 668 O O . SER A 1 84 ? -2.975 12.363 -1.277 1.00 91.62 84 SER A O 1
ATOM 670 N N . ILE A 1 85 ? -2.428 10.335 -2.071 1.00 90.00 85 ILE A N 1
ATOM 671 C CA . ILE A 1 85 ? -2.513 10.702 -3.503 1.00 90.00 85 ILE A CA 1
ATOM 672 C C . ILE A 1 85 ? -3.938 10.507 -4.060 1.00 90.00 85 ILE A C 1
ATOM 674 O O . ILE A 1 85 ? -4.258 10.934 -5.165 1.00 90.00 85 ILE A O 1
ATOM 678 N N . GLY A 1 86 ? -4.827 9.865 -3.304 1.00 90.06 86 GLY A N 1
ATOM 679 C CA . GLY A 1 86 ? -6.212 9.641 -3.707 1.00 90.06 86 GLY A CA 1
ATOM 680 C C . GLY A 1 86 ? -7.153 9.533 -2.509 1.00 90.06 86 GLY A C 1
ATOM 681 O O . GLY A 1 86 ? -6.706 9.667 -1.369 1.00 90.06 86 GLY A O 1
ATOM 682 N N . PRO A 1 87 ? -8.446 9.266 -2.751 1.00 92.81 87 PRO A N 1
ATOM 683 C CA . PRO A 1 87 ? -9.462 9.193 -1.706 1.00 92.81 87 PRO A CA 1
ATOM 684 C C . PRO A 1 87 ? -9.333 7.884 -0.911 1.00 92.81 87 PRO A C 1
ATOM 686 O O . PRO A 1 87 ? -9.944 6.875 -1.250 1.00 92.81 87 PRO A O 1
ATOM 689 N N . TYR A 1 88 ? -8.484 7.877 0.117 1.00 95.25 88 TYR A N 1
ATOM 690 C CA . TYR A 1 88 ? -8.318 6.759 1.050 1.00 95.25 88 TYR A CA 1
ATOM 691 C C . TYR A 1 88 ? -7.705 7.220 2.376 1.00 95.25 88 TYR A C 1
ATOM 693 O O . TYR A 1 88 ? -7.022 8.249 2.432 1.00 95.25 88 TYR A O 1
ATOM 701 N N . SER A 1 89 ? -7.889 6.412 3.419 1.00 95.75 89 SER A N 1
ATOM 702 C CA . SER A 1 89 ? -7.209 6.590 4.705 1.00 95.75 89 SER A CA 1
ATOM 703 C C . SER A 1 89 ? -5.896 5.820 4.752 1.00 95.75 89 SER A C 1
ATOM 705 O O . SER A 1 89 ? -5.839 4.662 4.350 1.00 95.75 89 SER A O 1
ATOM 707 N N . GLN A 1 90 ? -4.822 6.415 5.273 1.00 95.94 90 GLN A N 1
ATOM 708 C CA . GLN A 1 90 ? -3.541 5.713 5.435 1.00 95.94 90 GLN A CA 1
ATOM 709 C C . GLN A 1 90 ? -3.668 4.502 6.355 1.00 95.94 90 GLN A C 1
ATOM 711 O O . GLN A 1 90 ? -2.986 3.498 6.144 1.00 95.94 90 GLN A O 1
ATOM 716 N N . SER A 1 91 ? -4.506 4.613 7.384 1.00 96.00 91 SER A N 1
ATOM 717 C CA . SER A 1 91 ? -4.735 3.542 8.338 1.00 96.00 91 SER A CA 1
ATOM 718 C C . SER A 1 91 ? -6.117 3.643 8.972 1.00 96.00 91 SER A C 1
ATOM 720 O O . SER A 1 91 ? -6.635 4.747 9.165 1.00 96.00 91 SER A O 1
ATOM 722 N N . ILE A 1 92 ? -6.688 2.493 9.319 1.00 95.12 92 ILE A N 1
ATOM 723 C CA . ILE A 1 92 ? -7.917 2.368 10.102 1.00 95.12 92 ILE A CA 1
ATOM 724 C C . ILE A 1 92 ? -7.659 1.401 11.249 1.00 95.12 92 ILE A C 1
ATOM 726 O O . ILE A 1 92 ? -7.204 0.282 11.025 1.00 95.12 92 ILE A O 1
ATOM 730 N N . LYS A 1 93 ? -7.971 1.822 12.473 1.00 93.00 93 LYS A N 1
ATOM 731 C CA . LYS A 1 93 ? -7.945 0.973 13.665 1.00 93.00 93 LYS A CA 1
ATOM 732 C C . LYS A 1 93 ? -9.365 0.670 14.115 1.00 93.00 93 LYS A C 1
ATOM 734 O O . LYS A 1 93 ? -10.224 1.550 14.109 1.00 93.00 93 LYS A O 1
ATOM 739 N N . VAL A 1 94 ? -9.584 -0.581 14.489 1.00 90.50 94 VAL A N 1
ATOM 740 C CA . VAL A 1 94 ? -10.856 -1.110 14.967 1.00 90.50 94 VAL A CA 1
ATOM 741 C C . VAL A 1 94 ? -10.571 -1.999 16.161 1.00 90.50 94 VAL A C 1
ATOM 743 O O . VAL A 1 94 ? -10.011 -3.082 15.988 1.00 90.50 94 VAL A O 1
ATOM 746 N N . GLY A 1 95 ? -10.902 -1.519 17.359 1.00 87.75 95 GLY A N 1
ATOM 747 C CA . GLY A 1 95 ? -10.500 -2.193 18.592 1.00 87.75 95 GLY A CA 1
ATOM 748 C C . GLY A 1 95 ? -8.981 -2.301 18.624 1.00 87.75 95 GLY A C 1
ATOM 749 O O . GLY A 1 95 ? -8.289 -1.298 18.457 1.00 87.75 95 GLY A O 1
ATOM 750 N N . ASP A 1 96 ? -8.462 -3.521 18.714 1.00 87.69 96 ASP A N 1
ATOM 751 C CA . ASP A 1 96 ? -7.018 -3.788 18.720 1.00 87.69 96 ASP A CA 1
ATOM 752 C C . ASP A 1 96 ? -6.423 -4.101 17.338 1.00 87.69 96 ASP A C 1
ATOM 754 O O . ASP A 1 96 ? -5.215 -4.301 17.209 1.00 87.69 96 ASP A O 1
ATOM 758 N N . VAL A 1 97 ? -7.238 -4.126 16.280 1.00 91.56 97 VAL A N 1
ATOM 759 C CA . VAL A 1 97 ? -6.775 -4.477 14.931 1.00 91.56 97 VAL A CA 1
ATOM 760 C C . VAL A 1 97 ? -6.529 -3.225 14.100 1.00 91.56 97 VAL A C 1
ATOM 762 O O . VAL A 1 97 ? -7.383 -2.343 13.997 1.00 91.56 97 VAL A O 1
ATOM 765 N N . LEU A 1 98 ? -5.360 -3.166 13.462 1.00 94.69 98 LEU A N 1
ATOM 766 C CA . LEU A 1 98 ? -4.941 -2.066 12.602 1.00 94.69 98 LEU A CA 1
ATOM 767 C C . LEU A 1 98 ? -4.829 -2.513 11.140 1.00 94.69 98 LEU A C 1
ATOM 769 O O . LEU A 1 98 ? -4.171 -3.505 10.832 1.00 94.69 98 LEU A O 1
ATOM 773 N N . TYR A 1 99 ? -5.424 -1.737 10.239 1.00 95.56 99 TYR A N 1
ATOM 774 C CA . TYR A 1 99 ? -5.393 -1.941 8.794 1.00 95.56 99 TYR A CA 1
ATOM 775 C C . TYR A 1 99 ? -4.651 -0.786 8.140 1.00 95.56 99 TYR A C 1
ATOM 777 O O . TYR A 1 99 ? -5.059 0.363 8.283 1.00 95.56 99 TYR A O 1
ATOM 785 N N . CYS A 1 100 ? -3.590 -1.075 7.390 1.00 96.25 100 CYS A N 1
ATOM 786 C CA . CYS A 1 100 ? -2.814 -0.059 6.685 1.00 96.25 100 CYS A CA 1
ATOM 787 C C . CYS A 1 100 ? -3.094 -0.077 5.181 1.00 96.25 100 CYS A C 1
ATOM 789 O O . CYS A 1 100 ? -3.248 -1.134 4.569 1.00 96.25 100 CYS A O 1
ATOM 791 N N . ALA A 1 101 ? -3.097 1.107 4.575 1.00 97.19 101 ALA A N 1
ATOM 792 C CA . ALA A 1 101 ? -3.080 1.274 3.130 1.00 97.19 101 ALA A CA 1
ATOM 793 C C . ALA A 1 101 ? -1.747 0.804 2.524 1.00 97.19 101 ALA A C 1
ATOM 795 O O . ALA A 1 101 ? -0.744 0.634 3.225 1.00 97.19 101 ALA A O 1
ATOM 796 N N . GLY A 1 102 ? -1.709 0.663 1.199 1.00 96.19 102 GLY A N 1
ATOM 797 C CA . GLY A 1 102 ? -0.481 0.320 0.480 1.00 96.19 102 GLY A CA 1
ATOM 798 C C . GLY A 1 102 ? 0.595 1.396 0.652 1.00 96.19 102 GLY A C 1
ATOM 799 O O . GLY A 1 102 ? 0.322 2.581 0.468 1.00 96.19 102 GLY A O 1
ATOM 800 N N . GLN A 1 103 ? 1.820 0.988 0.996 1.00 96.31 103 GLN A N 1
ATOM 801 C CA . GLN A 1 103 ? 2.940 1.906 1.223 1.00 96.31 103 GLN A CA 1
ATOM 802 C C . GLN A 1 103 ? 3.945 1.868 0.069 1.00 96.31 103 GLN A C 1
ATOM 804 O O . GLN A 1 103 ? 4.667 0.887 -0.123 1.00 96.31 103 GLN A O 1
ATOM 809 N N . ILE A 1 104 ? 4.019 2.971 -0.675 1.00 96.00 104 ILE A N 1
ATOM 810 C CA . ILE A 1 104 ? 4.987 3.189 -1.757 1.00 96.00 104 ILE A CA 1
ATOM 811 C C . ILE A 1 104 ? 6.148 4.018 -1.213 1.00 96.00 104 ILE A C 1
ATOM 813 O O . ILE A 1 104 ? 5.962 4.870 -0.345 1.00 96.00 104 ILE A O 1
ATOM 817 N N . ALA A 1 105 ? 7.345 3.788 -1.740 1.00 97.19 105 ALA A N 1
ATOM 818 C CA . ALA A 1 105 ? 8.578 4.429 -1.318 1.00 97.19 105 ALA A CA 1
ATOM 819 C C . ALA A 1 105 ? 8.706 5.890 -1.783 1.00 97.19 105 ALA A C 1
ATOM 821 O O . ALA A 1 105 ? 9.660 6.271 -2.458 1.00 97.19 105 ALA A O 1
ATOM 822 N N . LEU A 1 106 ? 7.726 6.719 -1.441 1.00 97.06 106 LEU A N 1
ATOM 823 C CA . LEU A 1 106 ? 7.736 8.142 -1.738 1.00 97.06 106 LEU A CA 1
ATOM 824 C C . LEU A 1 106 ? 8.494 8.904 -0.657 1.00 97.06 106 LEU A C 1
ATOM 826 O O . LEU A 1 106 ? 8.368 8.612 0.536 1.00 97.06 106 LEU A O 1
ATOM 830 N N . VAL A 1 107 ? 9.252 9.912 -1.070 1.00 96.19 107 VAL A N 1
ATOM 831 C CA . VAL A 1 107 ? 9.849 10.893 -0.167 1.00 96.19 107 VAL A CA 1
ATOM 832 C C . VAL A 1 107 ? 8.734 11.823 0.337 1.00 96.19 107 VAL A C 1
ATOM 834 O O . VAL A 1 107 ? 8.147 12.532 -0.480 1.00 96.19 107 VAL A O 1
ATOM 837 N N . PRO A 1 108 ? 8.437 11.877 1.653 1.00 95.19 108 PRO A N 1
ATOM 838 C CA . PRO A 1 108 ? 7.291 12.623 2.187 1.00 95.19 108 PRO A CA 1
ATOM 839 C C . PRO A 1 108 ? 7.220 14.103 1.794 1.00 95.19 108 PRO A C 1
ATOM 841 O O . PRO A 1 108 ? 6.131 14.627 1.572 1.00 95.19 108 PRO A O 1
ATOM 844 N N . CYS A 1 109 ? 8.375 14.769 1.684 1.00 93.19 109 CYS A N 1
ATOM 845 C CA . CYS A 1 109 ? 8.435 16.198 1.394 1.00 93.19 109 CYS A CA 1
ATOM 846 C C . CYS A 1 109 ? 8.294 16.543 -0.100 1.00 93.19 109 CYS A C 1
ATOM 848 O O . CYS A 1 109 ? 7.912 17.663 -0.425 1.00 93.19 109 CYS A O 1
ATOM 850 N N . THR A 1 110 ? 8.596 15.611 -1.010 1.00 95.25 110 THR A N 1
ATOM 851 C CA . THR A 1 110 ? 8.572 15.860 -2.466 1.00 95.25 110 THR A CA 1
ATOM 852 C C . THR A 1 110 ? 7.538 15.024 -3.209 1.00 95.25 110 THR A C 1
ATOM 854 O O . THR A 1 110 ? 7.266 15.292 -4.377 1.00 95.25 110 THR A O 1
ATOM 857 N N . MET A 1 111 ? 6.985 13.997 -2.559 1.00 95.06 111 MET A N 1
ATOM 858 C CA . MET A 1 111 ? 6.087 13.003 -3.150 1.00 95.06 111 MET A CA 1
ATOM 859 C C . MET A 1 111 ? 6.677 12.281 -4.376 1.00 95.06 111 MET A C 1
ATOM 861 O O . MET A 1 111 ? 5.943 11.675 -5.151 1.00 95.06 111 MET A O 1
ATOM 865 N N . GLN A 1 112 ? 8.004 12.311 -4.538 1.00 96.69 112 GLN A N 1
ATOM 866 C CA . GLN A 1 112 ? 8.722 11.585 -5.586 1.00 96.69 112 GLN A CA 1
ATOM 867 C C . GLN A 1 112 ? 9.142 10.202 -5.095 1.00 96.69 112 GLN A C 1
ATOM 869 O O . GLN A 1 112 ? 9.433 10.021 -3.909 1.00 96.69 112 GLN A O 1
ATOM 874 N N . LEU A 1 113 ? 9.216 9.237 -6.012 1.00 96.81 113 LEU A N 1
ATOM 875 C CA . LEU A 1 113 ? 9.783 7.922 -5.724 1.00 96.81 113 LEU A CA 1
ATOM 876 C C . LEU A 1 113 ? 11.261 8.065 -5.339 1.00 96.81 113 LEU A C 1
ATOM 878 O O . LEU A 1 113 ? 12.008 8.823 -5.961 1.00 96.81 113 LEU A O 1
ATOM 882 N N . VAL A 1 114 ? 11.683 7.346 -4.301 1.00 97.12 114 VAL A N 1
ATOM 883 C CA . VAL A 1 114 ? 13.091 7.314 -3.889 1.00 97.12 114 VAL A CA 1
ATOM 884 C C . VAL A 1 114 ? 13.983 6.737 -4.987 1.00 97.12 114 VAL A C 1
ATOM 886 O O . VAL A 1 114 ? 13.612 5.810 -5.700 1.00 97.12 114 VAL A O 1
ATOM 889 N N . SER A 1 115 ? 15.202 7.262 -5.093 1.00 96.19 115 SER A N 1
ATOM 890 C CA . SER A 1 115 ? 16.235 6.706 -5.964 1.00 96.19 115 SER A CA 1
ATOM 891 C C . SER A 1 115 ? 16.955 5.517 -5.307 1.00 96.19 115 SER A C 1
ATOM 893 O O . SER A 1 115 ? 16.878 5.296 -4.098 1.00 96.19 115 SER A O 1
ATOM 895 N N . GLY A 1 116 ? 17.685 4.734 -6.106 1.00 93.62 116 GLY A N 1
ATOM 896 C CA . GLY A 1 116 ? 18.436 3.559 -5.633 1.00 93.62 116 GLY A CA 1
ATOM 897 C C . GLY A 1 116 ? 17.722 2.218 -5.833 1.00 93.62 116 GLY A C 1
ATOM 898 O O . GLY A 1 116 ? 18.244 1.179 -5.430 1.00 93.62 116 GLY A O 1
ATOM 899 N N . GLY A 1 117 ? 16.565 2.231 -6.502 1.00 95.50 117 GLY A N 1
ATOM 900 C CA . GLY A 1 117 ? 15.846 1.041 -6.945 1.00 95.50 117 GLY A CA 1
ATOM 901 C C . GLY A 1 117 ? 15.318 0.186 -5.796 1.00 95.50 117 GLY A C 1
ATOM 902 O O . GLY A 1 117 ? 15.143 0.653 -4.669 1.00 95.50 117 GLY A O 1
ATOM 903 N N . ILE A 1 118 ? 15.102 -1.099 -6.083 1.00 95.44 118 ILE A N 1
ATOM 904 C CA . ILE A 1 118 ? 14.349 -2.015 -5.217 1.00 95.44 118 ILE A CA 1
ATOM 905 C C . ILE A 1 118 ? 14.836 -2.067 -3.762 1.00 95.44 118 ILE A C 1
ATOM 907 O O . ILE A 1 118 ? 14.022 -2.185 -2.848 1.00 95.44 118 ILE A O 1
ATOM 911 N N . TRP A 1 119 ? 16.145 -1.965 -3.519 1.00 96.25 119 TRP A N 1
ATOM 912 C CA . TRP A 1 119 ? 16.685 -1.998 -2.159 1.00 96.25 119 TRP A CA 1
ATOM 913 C C . TRP A 1 119 ? 16.226 -0.791 -1.341 1.00 96.25 119 TRP A C 1
ATOM 915 O O . TRP A 1 119 ? 15.716 -0.960 -0.232 1.00 96.25 119 TRP A O 1
ATOM 925 N N . THR A 1 120 ? 16.378 0.416 -1.889 1.00 97.00 120 THR A N 1
ATOM 926 C CA . THR A 1 120 ? 15.937 1.643 -1.219 1.00 97.00 120 THR A CA 1
ATOM 927 C C . THR A 1 120 ? 14.420 1.688 -1.124 1.00 97.00 120 THR A C 1
ATOM 929 O O . THR A 1 120 ? 13.888 2.018 -0.063 1.00 97.00 120 THR A O 1
ATOM 932 N N . GLU A 1 121 ? 13.724 1.306 -2.196 1.00 97.56 121 GLU A N 1
ATOM 933 C CA . GLU A 1 121 ? 12.265 1.303 -2.235 1.00 97.56 121 GLU A CA 1
ATOM 934 C C . GLU A 1 121 ? 11.678 0.404 -1.142 1.00 97.56 121 GLU A C 1
ATOM 936 O O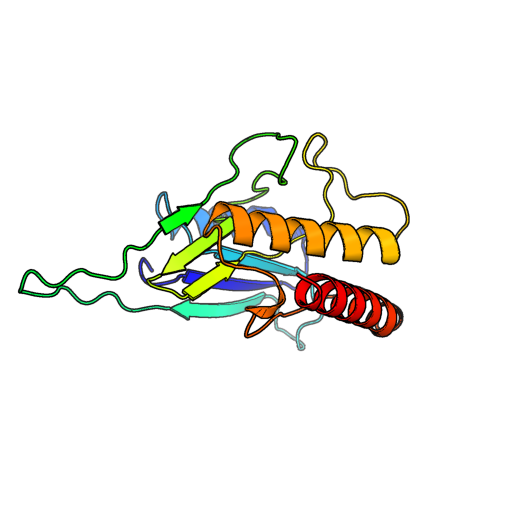 . GLU A 1 121 ? 10.895 0.865 -0.315 1.00 97.56 121 GLU A O 1
ATOM 941 N N . ALA A 1 122 ? 12.126 -0.848 -1.042 1.00 96.62 122 ALA A N 1
ATOM 942 C CA . ALA A 1 122 ? 11.624 -1.775 -0.031 1.00 96.62 122 ALA A CA 1
ATOM 943 C C . ALA A 1 122 ? 11.929 -1.311 1.407 1.00 96.62 122 ALA A C 1
ATOM 945 O O . ALA A 1 122 ? 11.078 -1.448 2.288 1.00 96.62 122 ALA A O 1
ATOM 946 N N . ILE A 1 123 ? 13.104 -0.717 1.662 1.00 96.31 123 ILE A N 1
ATOM 947 C CA . ILE A 1 123 ? 13.436 -0.150 2.982 1.00 96.31 123 ILE A CA 1
ATOM 948 C C . ILE A 1 123 ? 12.491 1.003 3.336 1.00 96.31 123 ILE A C 1
ATOM 950 O O . ILE A 1 123 ? 12.016 1.084 4.471 1.00 96.31 123 ILE A O 1
ATOM 954 N N . VAL A 1 124 ? 12.235 1.910 2.393 1.00 96.69 124 VAL A N 1
ATOM 955 C CA . VAL A 1 124 ? 11.429 3.111 2.641 1.00 96.69 124 VAL A CA 1
ATOM 956 C C . VAL A 1 124 ? 9.944 2.770 2.739 1.00 96.69 124 VAL A C 1
ATOM 958 O O . VAL A 1 124 ? 9.291 3.255 3.660 1.00 96.69 124 VAL A O 1
ATOM 961 N N . SER A 1 125 ? 9.426 1.877 1.892 1.00 96.44 125 SER A N 1
ATOM 962 C CA . SER A 1 125 ? 8.062 1.349 2.022 1.00 96.44 125 SER A CA 1
ATOM 963 C C . SER A 1 125 ? 7.824 0.727 3.399 1.00 96.44 125 SER A C 1
ATOM 965 O O . SER A 1 125 ? 6.827 1.041 4.046 1.00 96.44 125 SER A O 1
ATOM 967 N N . LEU A 1 126 ? 8.758 -0.093 3.901 1.00 95.38 126 LEU A N 1
ATOM 968 C CA . LEU A 1 126 ? 8.630 -0.687 5.237 1.00 95.38 126 LEU A CA 1
ATOM 969 C C . LEU A 1 126 ? 8.734 0.333 6.362 1.00 95.38 126 LEU A C 1
ATOM 971 O O . LEU A 1 126 ? 8.013 0.226 7.350 1.00 95.38 126 LEU A O 1
ATOM 975 N N . ARG A 1 127 ? 9.580 1.350 6.199 1.00 95.12 127 ARG A N 1
ATOM 976 C CA . ARG A 1 127 ? 9.662 2.457 7.154 1.00 95.12 127 ARG A CA 1
ATOM 977 C C . ARG A 1 127 ? 8.349 3.231 7.237 1.00 95.12 127 ARG A C 1
ATOM 979 O O . ARG A 1 127 ? 7.973 3.666 8.320 1.00 95.12 127 ARG A O 1
ATOM 986 N N . HIS A 1 128 ? 7.645 3.412 6.121 1.00 95.94 128 HIS A N 1
ATOM 987 C CA . HIS A 1 128 ? 6.326 4.043 6.149 1.00 95.94 128 HIS A CA 1
ATOM 988 C C . HIS A 1 128 ? 5.316 3.176 6.896 1.00 95.94 128 HIS A C 1
ATOM 990 O O . HIS A 1 128 ? 4.605 3.711 7.738 1.00 95.94 128 HIS A O 1
ATOM 996 N N . VAL A 1 129 ? 5.322 1.851 6.696 1.00 95.12 129 VAL A N 1
ATOM 997 C CA . VAL A 1 129 ? 4.509 0.930 7.513 1.00 95.12 129 VAL A CA 1
ATOM 998 C C . VAL A 1 129 ? 4.823 1.111 9.002 1.00 95.12 129 VAL A C 1
ATOM 1000 O O . VAL A 1 129 ? 3.910 1.401 9.766 1.00 95.12 129 VAL A O 1
ATOM 1003 N N . GLU A 1 130 ? 6.097 1.030 9.409 1.00 93.94 130 GLU A N 1
ATOM 1004 C CA . GLU A 1 130 ? 6.537 1.236 10.805 1.00 93.94 130 GLU A CA 1
ATOM 1005 C C . GLU A 1 130 ? 5.975 2.538 11.398 1.00 93.94 130 GLU A C 1
ATOM 1007 O O . GLU A 1 130 ? 5.418 2.536 12.494 1.00 93.94 130 GLU A O 1
ATOM 1012 N N . ARG A 1 131 ? 6.069 3.642 10.651 1.00 93.81 131 ARG A N 1
ATOM 1013 C CA . ARG A 1 131 ? 5.590 4.958 11.091 1.00 93.81 131 ARG A CA 1
ATOM 1014 C C . ARG A 1 131 ? 4.075 5.019 11.243 1.00 93.81 131 ARG A C 1
ATOM 1016 O O . ARG A 1 131 ? 3.601 5.645 12.184 1.00 93.81 131 ARG A O 1
ATOM 1023 N N . LEU A 1 132 ? 3.316 4.387 10.345 1.00 94.25 132 LEU A N 1
ATOM 1024 C CA . LEU A 1 132 ? 1.857 4.330 10.470 1.00 94.25 132 LEU A CA 1
ATOM 1025 C C . LEU A 1 132 ? 1.426 3.470 11.660 1.00 94.25 132 LEU A C 1
ATOM 1027 O O . LEU A 1 132 ? 0.486 3.851 12.354 1.00 94.25 132 LEU A O 1
ATOM 1031 N N . LEU A 1 133 ? 2.115 2.351 11.919 1.00 93.88 133 LEU A N 1
ATOM 1032 C CA . LEU A 1 133 ? 1.868 1.525 13.105 1.00 93.88 133 LEU A CA 1
ATOM 1033 C C . LEU A 1 133 ? 2.077 2.354 14.382 1.00 93.88 133 LEU A C 1
ATOM 1035 O O . LEU A 1 133 ? 1.158 2.467 15.190 1.00 93.88 133 LEU A O 1
ATOM 1039 N N . GLN A 1 134 ? 3.232 3.016 14.497 1.00 92.81 134 GLN A N 1
ATOM 1040 C CA . GLN A 1 134 ? 3.595 3.848 15.650 1.00 92.81 134 GLN A CA 1
ATOM 1041 C C . GLN A 1 134 ? 2.660 5.048 15.849 1.00 92.81 134 GLN A C 1
ATOM 1043 O O . GLN A 1 134 ? 2.341 5.400 16.982 1.00 92.81 134 GLN A O 1
ATOM 1048 N N . ALA A 1 135 ? 2.206 5.677 14.759 1.00 92.94 135 ALA A N 1
ATOM 1049 C CA . ALA A 1 135 ? 1.277 6.805 14.823 1.00 92.94 135 ALA A CA 1
ATOM 1050 C C . ALA A 1 135 ? -0.113 6.397 15.341 1.00 92.94 135 ALA A C 1
ATOM 1052 O O . ALA A 1 135 ? -0.790 7.201 15.976 1.00 92.94 135 ALA A O 1
ATOM 1053 N N . MET A 1 136 ? -0.536 5.158 15.078 1.00 93.50 136 MET A N 1
ATOM 1054 C CA . MET A 1 136 ? -1.857 4.647 15.462 1.00 93.50 136 MET A CA 1
ATOM 1055 C C . MET A 1 136 ? -1.858 3.932 16.817 1.00 93.50 136 MET A C 1
ATOM 1057 O O . MET A 1 136 ? -2.901 3.821 17.464 1.00 93.50 136 MET A O 1
ATOM 1061 N N . SER A 1 137 ? -0.710 3.408 17.244 1.00 90.69 137 SER A N 1
ATOM 1062 C CA . SER A 1 137 ? -0.526 2.760 18.539 1.00 90.69 137 SER A CA 1
ATOM 1063 C C . SER A 1 137 ? 0.960 2.715 18.890 1.00 90.69 137 SER A C 1
ATOM 1065 O O . SER A 1 137 ? 1.758 2.134 18.157 1.00 90.69 137 SER A O 1
ATOM 1067 N N . GLN A 1 138 ? 1.322 3.300 20.036 1.00 85.88 138 GLN A N 1
ATOM 1068 C CA . GLN A 1 138 ? 2.717 3.390 20.489 1.00 85.88 138 GLN A CA 1
ATOM 1069 C C . GLN A 1 138 ? 3.369 2.014 20.697 1.00 85.88 138 GLN A C 1
ATOM 1071 O O . GLN A 1 138 ? 4.561 1.865 20.441 1.00 85.88 138 GLN A O 1
ATOM 1076 N N . ASP A 1 139 ? 2.574 1.009 21.070 1.00 87.44 139 ASP A N 1
ATOM 1077 C CA . ASP A 1 139 ? 3.046 -0.350 21.357 1.00 87.44 139 ASP A CA 1
ATOM 1078 C C . ASP A 1 139 ? 2.966 -1.292 20.140 1.00 87.44 139 ASP A C 1
ATOM 1080 O O . ASP A 1 139 ? 3.331 -2.465 20.222 1.00 87.44 139 ASP A O 1
ATOM 1084 N N . THR A 1 140 ? 2.509 -0.801 18.981 1.00 91.19 140 THR A N 1
ATOM 1085 C CA . THR A 1 140 ? 2.416 -1.610 17.758 1.00 91.19 140 THR A CA 1
ATOM 1086 C C . THR A 1 140 ? 3.679 -1.472 16.907 1.00 91.19 140 THR A C 1
ATOM 1088 O O . THR A 1 140 ? 4.169 -0.382 16.621 1.00 91.19 140 THR A O 1
ATOM 1091 N N . ALA A 1 141 ? 4.197 -2.609 16.443 1.00 91.81 141 ALA A N 1
ATOM 1092 C CA . ALA A 1 141 ? 5.463 -2.720 15.719 1.00 91.81 141 ALA A CA 1
ATOM 1093 C C . ALA A 1 141 ? 5.375 -3.811 14.645 1.00 91.81 141 ALA A C 1
ATOM 1095 O O . ALA A 1 141 ? 4.419 -4.583 14.614 1.00 91.81 141 ALA A O 1
ATOM 1096 N N . LEU A 1 142 ? 6.389 -3.926 13.778 1.00 92.19 142 LEU A N 1
ATOM 1097 C CA . LEU A 1 142 ? 6.359 -4.875 12.654 1.00 92.19 142 LEU A CA 1
ATOM 1098 C C . LEU A 1 142 ? 6.164 -6.340 13.066 1.00 92.19 142 LEU A C 1
ATOM 1100 O O . LEU A 1 142 ? 5.591 -7.107 12.301 1.00 92.19 142 LEU A O 1
ATOM 1104 N N . HIS A 1 143 ? 6.626 -6.751 14.249 1.00 92.00 143 HIS A N 1
ATOM 1105 C CA . HIS A 1 143 ? 6.447 -8.133 14.702 1.00 92.00 143 HIS A CA 1
ATOM 1106 C C . HIS A 1 143 ? 4.991 -8.469 15.077 1.00 92.00 143 HIS A C 1
ATOM 1108 O O . HIS A 1 143 ? 4.664 -9.648 15.167 1.00 92.00 143 HIS A O 1
ATOM 1114 N N . HIS A 1 144 ? 4.132 -7.458 15.256 1.00 93.31 144 HIS A N 1
ATOM 1115 C CA . HIS A 1 144 ? 2.690 -7.611 15.466 1.00 93.31 144 HIS A CA 1
ATOM 1116 C C . HIS A 1 144 ? 1.907 -7.760 14.149 1.00 93.31 144 HIS A C 1
ATOM 1118 O O . HIS A 1 144 ? 0.703 -8.005 14.170 1.00 93.31 144 HIS A O 1
ATOM 1124 N N . VAL A 1 145 ? 2.560 -7.612 12.989 1.00 93.69 145 VAL A N 1
ATOM 1125 C CA . VAL A 1 145 ? 1.895 -7.736 11.687 1.00 93.69 145 VAL A CA 1
ATOM 1126 C C . VAL A 1 145 ? 1.479 -9.188 11.450 1.00 93.69 145 VAL A C 1
ATOM 1128 O O . VAL A 1 145 ? 2.321 -10.073 11.311 1.00 93.69 145 VAL A O 1
ATOM 1131 N N . ILE A 1 146 ? 0.166 -9.411 11.357 1.00 93.75 146 ILE A N 1
ATOM 1132 C CA . ILE A 1 146 ? -0.434 -10.731 11.114 1.00 93.75 146 ILE A CA 1
ATOM 1133 C C . ILE A 1 146 ? -0.314 -11.124 9.636 1.00 93.75 146 ILE A C 1
ATOM 1135 O O . ILE A 1 146 ? 0.036 -12.256 9.310 1.00 93.75 146 ILE A O 1
ATOM 1139 N N . THR A 1 147 ? -0.606 -10.185 8.734 1.00 94.06 147 THR A N 1
ATOM 1140 C CA . THR A 1 147 ? -0.574 -10.400 7.285 1.00 94.06 147 THR A CA 1
ATOM 1141 C C . THR A 1 147 ? -0.014 -9.179 6.567 1.00 94.06 147 THR A C 1
ATOM 1143 O O . THR A 1 147 ? -0.252 -8.041 6.975 1.00 94.06 147 THR A O 1
ATOM 1146 N N . ALA A 1 148 ? 0.742 -9.420 5.498 1.00 94.06 148 ALA A N 1
ATOM 1147 C CA . ALA A 1 148 ? 1.272 -8.383 4.629 1.00 94.06 148 ALA A CA 1
ATOM 1148 C C . ALA A 1 148 ? 1.300 -8.877 3.180 1.00 94.06 148 ALA A C 1
ATOM 1150 O O . ALA A 1 148 ? 1.888 -9.916 2.878 1.00 94.06 148 ALA A O 1
ATOM 1151 N N . SER A 1 149 ? 0.714 -8.089 2.281 1.00 94.94 149 SER A N 1
ATOM 1152 C CA . SER A 1 149 ? 0.770 -8.317 0.837 1.00 94.94 149 SER A CA 1
ATOM 1153 C C . SER A 1 149 ? 1.831 -7.408 0.227 1.00 94.94 149 SER A C 1
ATOM 1155 O O . SER A 1 149 ? 1.718 -6.183 0.283 1.00 94.94 149 SER A O 1
ATOM 1157 N N . CYS A 1 150 ? 2.880 -8.001 -0.344 1.00 95.56 150 CYS A N 1
ATOM 1158 C CA . CYS A 1 150 ? 3.956 -7.275 -1.014 1.00 95.56 150 CYS A CA 1
ATOM 1159 C C . CYS A 1 150 ? 3.832 -7.450 -2.529 1.00 95.56 150 CYS A C 1
ATOM 1161 O O . CYS A 1 150 ? 3.903 -8.570 -3.034 1.00 95.56 150 CYS A O 1
ATOM 1163 N N . TYR A 1 151 ? 3.670 -6.335 -3.237 1.00 95.88 151 TYR A N 1
ATOM 1164 C CA . TYR A 1 151 ? 3.599 -6.296 -4.693 1.00 95.88 151 TYR A CA 1
ATOM 1165 C C . TYR A 1 151 ? 4.947 -5.853 -5.250 1.00 95.88 151 TYR A C 1
ATOM 1167 O O . TYR A 1 151 ? 5.533 -4.881 -4.774 1.00 95.88 151 TYR A O 1
ATOM 1175 N N . VAL A 1 152 ? 5.438 -6.568 -6.259 1.00 95.38 152 VAL A N 1
ATOM 1176 C CA . VAL A 1 152 ? 6.686 -6.246 -6.952 1.00 95.38 152 VAL A CA 1
ATOM 1177 C C . VAL A 1 152 ? 6.468 -6.284 -8.456 1.00 95.38 152 VAL A C 1
ATOM 1179 O O . VAL A 1 152 ? 5.681 -7.081 -8.957 1.00 95.38 152 VAL A O 1
ATOM 1182 N N . THR A 1 153 ? 7.194 -5.435 -9.175 1.00 94.00 153 THR A N 1
ATOM 1183 C CA . THR A 1 153 ? 7.102 -5.314 -10.639 1.00 94.00 153 THR A CA 1
ATOM 1184 C C . THR A 1 153 ? 7.768 -6.461 -11.397 1.00 94.00 153 THR A C 1
ATOM 1186 O O . THR A 1 153 ? 7.477 -6.676 -12.567 1.00 94.00 153 THR A O 1
ATOM 1189 N N . ASP A 1 154 ? 8.674 -7.196 -10.750 1.00 95.19 154 ASP A N 1
ATOM 1190 C CA . ASP A 1 154 ? 9.428 -8.291 -11.353 1.00 95.19 154 ASP A CA 1
ATOM 1191 C C . ASP A 1 154 ? 9.727 -9.348 -10.284 1.00 95.19 154 ASP A C 1
ATOM 1193 O O . ASP A 1 154 ? 10.088 -9.029 -9.146 1.00 95.19 154 ASP A O 1
ATOM 1197 N N . SER A 1 155 ? 9.609 -10.620 -10.660 1.00 95.50 155 SER A N 1
ATOM 1198 C CA . SER A 1 155 ? 9.928 -11.772 -9.815 1.00 95.50 155 SER A CA 1
ATOM 1199 C C . SER A 1 155 ? 11.340 -11.721 -9.208 1.00 95.50 155 SER A C 1
ATOM 1201 O O . SER A 1 155 ? 11.541 -12.162 -8.073 1.00 95.50 155 SER A O 1
ATOM 1203 N N . LYS A 1 156 ? 12.310 -11.098 -9.895 1.00 97.12 156 LYS A N 1
ATOM 1204 C CA . LYS A 1 156 ? 13.691 -10.928 -9.404 1.00 97.12 156 LYS A CA 1
ATOM 1205 C C . LYS A 1 156 ? 13.794 -10.051 -8.154 1.00 97.12 156 LYS A C 1
ATOM 1207 O O . LYS A 1 156 ? 14.796 -10.100 -7.446 1.00 97.12 156 LYS A O 1
ATOM 1212 N N . HIS A 1 157 ? 12.773 -9.242 -7.874 1.00 97.19 157 HIS A N 1
ATOM 1213 C CA . HIS A 1 157 ? 12.720 -8.370 -6.702 1.00 97.19 157 HIS A CA 1
ATOM 1214 C C . HIS A 1 157 ? 12.225 -9.097 -5.444 1.00 97.19 157 HIS A C 1
ATOM 1216 O O . HIS A 1 157 ? 12.489 -8.636 -4.332 1.00 97.19 157 HIS A O 1
ATOM 1222 N N . ILE A 1 158 ? 11.567 -10.256 -5.591 1.00 96.56 158 ILE A N 1
ATOM 1223 C CA . ILE A 1 158 ? 11.008 -11.032 -4.471 1.00 96.56 158 ILE A CA 1
ATOM 1224 C C . ILE A 1 158 ? 12.076 -11.373 -3.415 1.00 96.56 158 ILE A C 1
ATOM 1226 O O . ILE A 1 158 ? 11.827 -11.129 -2.229 1.00 96.56 158 ILE A O 1
ATOM 1230 N N . PRO A 1 159 ? 13.272 -11.890 -3.774 1.00 97.38 159 PRO A N 1
ATOM 1231 C CA . PRO A 1 159 ? 14.294 -12.215 -2.780 1.00 97.38 159 PRO A CA 1
ATOM 1232 C C . PRO A 1 159 ? 14.791 -10.981 -2.017 1.00 97.38 159 PRO A C 1
ATOM 1234 O O . PRO A 1 159 ? 15.041 -11.065 -0.815 1.00 97.38 159 PRO A O 1
ATOM 1237 N N . VAL A 1 160 ? 14.890 -9.831 -2.694 1.00 96.62 160 VAL A N 1
ATOM 1238 C CA . VAL A 1 160 ? 15.328 -8.565 -2.088 1.00 96.62 160 VAL A CA 1
ATOM 1239 C C . VAL A 1 160 ? 14.299 -8.075 -1.073 1.00 96.62 160 VAL A C 1
ATOM 1241 O O . VAL A 1 160 ? 14.644 -7.860 0.091 1.00 96.62 160 VAL A O 1
ATOM 1244 N N . ALA A 1 161 ? 13.028 -7.981 -1.475 1.00 95.25 161 ALA A N 1
ATOM 1245 C CA . ALA A 1 161 ? 11.941 -7.563 -0.592 1.00 95.25 161 ALA A CA 1
ATOM 1246 C C . ALA A 1 161 ? 11.833 -8.476 0.643 1.00 95.25 161 ALA A C 1
ATOM 1248 O O . ALA A 1 161 ? 11.771 -7.997 1.779 1.00 95.25 161 ALA A O 1
ATOM 1249 N N . ARG A 1 162 ? 11.917 -9.800 0.440 1.00 95.69 162 ARG A N 1
ATOM 1250 C CA . ARG A 1 162 ? 11.914 -10.791 1.527 1.00 95.69 162 ARG A CA 1
ATOM 1251 C C . ARG A 1 162 ? 13.096 -10.611 2.481 1.00 95.69 162 ARG A C 1
ATOM 1253 O O . ARG A 1 162 ? 12.904 -10.659 3.694 1.00 95.69 162 ARG A O 1
ATOM 1260 N N . SER A 1 163 ? 14.305 -10.413 1.955 1.00 96.81 163 SER A N 1
ATOM 1261 C CA . SER A 1 163 ? 15.516 -10.239 2.767 1.00 96.81 163 SER A CA 1
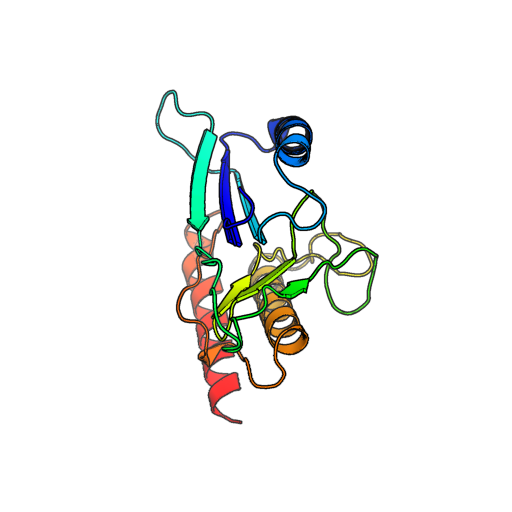ATOM 1262 C C . SER A 1 163 ? 15.418 -9.007 3.673 1.00 96.81 163 SER A C 1
ATOM 1264 O O . SER A 1 163 ? 15.708 -9.084 4.871 1.00 96.81 163 SER A O 1
ATOM 1266 N N . ILE A 1 164 ? 14.933 -7.887 3.130 1.00 95.56 164 ILE A N 1
ATOM 1267 C CA . ILE A 1 164 ? 14.753 -6.637 3.879 1.00 95.56 164 ILE A CA 1
ATOM 1268 C C . ILE A 1 164 ? 13.681 -6.808 4.960 1.00 95.56 164 ILE A C 1
ATOM 1270 O O . ILE A 1 164 ? 13.931 -6.449 6.111 1.00 95.56 164 ILE A O 1
ATOM 1274 N N . TRP A 1 165 ? 12.538 -7.422 4.632 1.00 93.12 165 TRP A N 1
ATOM 1275 C CA . TRP A 1 165 ? 11.487 -7.741 5.606 1.00 93.12 165 TRP A CA 1
ATOM 1276 C C . TRP A 1 165 ? 12.029 -8.571 6.778 1.00 93.12 165 TRP A C 1
ATOM 1278 O O . TRP A 1 165 ? 11.868 -8.213 7.944 1.00 93.12 165 TRP A O 1
ATOM 1288 N N . GLN A 1 166 ? 12.752 -9.655 6.481 1.00 94.06 166 GLN A N 1
ATOM 1289 C CA . GLN A 1 166 ? 13.345 -10.521 7.504 1.00 94.06 166 GLN A CA 1
ATOM 1290 C C . GLN A 1 166 ? 14.403 -9.802 8.346 1.00 94.06 166 GLN A C 1
ATOM 1292 O O . GLN A 1 166 ? 14.503 -10.035 9.551 1.00 94.06 166 GLN A O 1
ATOM 1297 N N . LYS A 1 167 ? 15.218 -8.939 7.729 1.00 93.94 167 LYS A N 1
ATOM 1298 C CA . LYS A 1 167 ? 16.184 -8.104 8.450 1.00 93.94 167 LYS A CA 1
ATOM 1299 C C . LYS A 1 167 ? 15.464 -7.185 9.440 1.00 93.94 167 LYS A C 1
ATOM 1301 O O . LYS A 1 167 ? 15.820 -7.199 10.615 1.00 93.94 167 LYS A O 1
ATOM 1306 N N . LYS A 1 168 ? 14.416 -6.491 8.994 1.00 90.62 168 LYS A N 1
ATOM 1307 C CA . LYS A 1 168 ? 13.610 -5.589 9.825 1.00 90.62 168 LYS A CA 1
ATOM 1308 C C . LYS A 1 168 ? 12.921 -6.293 10.988 1.00 90.62 168 LYS A C 1
ATOM 1310 O O . LYS A 1 168 ? 13.063 -5.863 12.127 1.00 90.62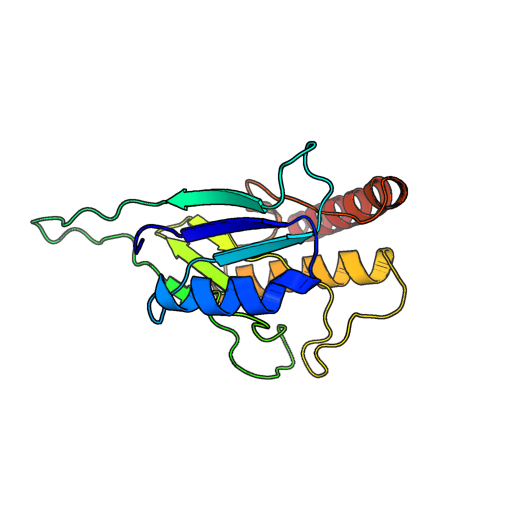 168 LYS A O 1
ATOM 1315 N N . LEU A 1 169 ? 12.290 -7.442 10.744 1.00 89.56 169 LEU A N 1
ATOM 1316 C CA . LEU A 1 169 ? 11.687 -8.234 11.821 1.00 89.56 169 LEU A CA 1
ATOM 1317 C C . LEU A 1 169 ? 12.699 -8.679 12.886 1.00 89.56 169 LEU A C 1
ATOM 1319 O O . LEU A 1 169 ? 12.360 -8.738 14.066 1.00 89.56 169 LEU A O 1
ATOM 1323 N N . ARG A 1 170 ? 13.942 -8.994 12.497 1.00 89.38 170 ARG A N 1
ATOM 1324 C CA . ARG A 1 170 ? 15.004 -9.352 13.454 1.00 89.38 170 ARG A CA 1
ATOM 1325 C C . ARG A 1 170 ? 15.478 -8.160 14.277 1.00 89.38 170 ARG A C 1
ATOM 1327 O O . ARG A 1 170 ? 15.800 -8.344 15.444 1.00 89.38 170 ARG A O 1
ATOM 1334 N N . GLU A 1 171 ? 15.531 -6.969 13.688 1.00 86.75 171 GLU A N 1
ATOM 1335 C CA . GLU A 1 171 ? 15.869 -5.732 14.403 1.00 86.75 171 GLU A CA 1
ATOM 1336 C C . GLU A 1 171 ? 14.800 -5.396 15.456 1.00 86.75 171 GLU A C 1
ATOM 1338 O O . GLU A 1 171 ? 15.154 -5.068 16.583 1.00 86.75 171 GLU A O 1
ATOM 1343 N N . CYS A 1 172 ? 13.513 -5.597 15.145 1.00 77.19 172 CYS A N 1
ATOM 1344 C CA . CYS A 1 172 ? 12.409 -5.358 16.082 1.00 77.19 172 CYS A CA 1
ATOM 1345 C C . CYS A 1 172 ? 12.352 -6.319 17.281 1.00 77.19 172 CYS A C 1
ATOM 1347 O O . CYS A 1 172 ? 11.694 -5.993 18.256 1.00 77.19 172 CYS A O 1
ATOM 1349 N N . LYS A 1 173 ? 12.978 -7.503 17.210 1.00 64.56 173 LYS A N 1
ATOM 1350 C CA . LYS A 1 173 ? 13.004 -8.487 18.316 1.00 64.56 173 LYS A CA 1
ATOM 1351 C C . LYS A 1 173 ? 14.150 -8.274 19.309 1.00 64.56 173 LYS A C 1
ATOM 1353 O O . LYS A 1 173 ? 14.248 -9.007 20.285 1.00 64.56 173 LYS A O 1
ATOM 1358 N N . LYS A 1 174 ? 15.076 -7.361 19.007 1.00 57.34 174 LYS A N 1
ATOM 1359 C CA . LYS A 1 174 ? 16.231 -7.052 19.866 1.00 57.34 174 LYS A CA 1
ATOM 1360 C C . LYS A 1 174 ? 15.943 -5.942 20.884 1.00 57.34 174 LYS A C 1
ATOM 1362 O O . LYS A 1 174 ? 16.853 -5.574 21.621 1.00 57.34 174 LYS A O 1
ATOM 1367 N N . VAL A 1 175 ? 14.725 -5.408 20.869 1.00 46.38 175 VAL A N 1
ATOM 1368 C CA . VAL A 1 175 ? 14.189 -4.401 21.790 1.00 46.38 175 VAL A CA 1
ATOM 1369 C C . VAL A 1 175 ? 13.190 -5.105 22.691 1.00 46.38 175 VAL A C 1
ATOM 1371 O O . VAL A 1 175 ? 13.232 -4.832 23.906 1.00 46.38 175 VAL A O 1
#

Organism: Fregetta grallaria (NCBI:txid79628)

InterPro domains:
  IPR006175 YjgF/YER057c/UK114 family [PF01042] (2-55)
  IPR006175 YjgF/YER057c/UK114 family [PF01042] (81-170)
  IPR030662 Diphthine--ammonia ligase/Uncharacterised protein MJ0570 [PTHR12196] (1-173)
  IPR035959 RutC-like superfamily [G3DSA:3.30.1330.40] (1-59)
  IPR035959 RutC-like superfamily [G3DSA:3.30.1330.40] (61-175)
  IPR035959 RutC-like superfamily [SSF55298] (1-56)
  IPR035959 RutC-like superfamily [SSF55298] (71-170)

Radius of gyration: 17.11 Å; chains: 1; bounding box: 47×30×48 Å

Foldseek 3Di:
DVQWAEKEKEFQDCVCVVVCQVVQPVVDDLAAHAYEYDYDDDPPPDGIDMDTDGDDDDPDPDDDDFFDWDFAAPCDQDQQAAHDPGPYTQWIGGRPDIDGHQFWQARSNPRDHDPPPLLSGLLSSVSNVQSVQCVVPVPGGLLPDPDDDDDDPDPVSVVSSVVSSVVRNVVVVVD

pLDDT: mean 90.48, std 10.95, range [46.38, 97.56]

Sequence (175 aa):
LKDIILVHLYMKSMKDFNVINSVYVTEFDLCPPARVCVETLLPDGVLFCIDCFAHKYGIAKDDVLRDEKLVMHVQSISHWAPASIGPYSQSIKVGDVLYCAGQIALVPCTMQLVSGGIWTEAIVSLRHVERLLQAMSQDTALHHVITASCYVTDSKHIPVARSIWQKKLRECKKV